Protein AF-A0A5S3SYZ6-F1 (afdb_monomer_lite)

Radius of gyration: 11.72 Å; chains: 1; bounding box: 31×26×21 Å

pLDDT: mean 95.32, std 3.15, range [79.56, 98.19]

Sequence (70 aa):
TVGEIINTWAPPHENNTTAYINSVASKLGVEPETRISRQEYPELIAAIILHENGRQPYTMDTINAGVALA

Structure (mmCIF, N/CA/C/O backbone):
data_AF-A0A5S3SYZ6-F1
#
_entry.id   AF-A0A5S3SYZ6-F1
#
loop_
_atom_site.group_PDB
_atom_site.id
_atom_site.type_symbol
_atom_site.label_atom_id
_atom_site.label_alt_id
_atom_site.label_comp_id
_atom_site.label_asym_id
_atom_site.label_entity_id
_atom_site.label_seq_id
_atom_site.pdbx_PDB_ins_code
_atom_site.Cartn_x
_atom_site.Cartn_y
_atom_site.Cartn_z
_atom_site.occupancy
_atom_site.B_iso_or_equiv
_atom_site.auth_seq_id
_atom_site.auth_comp_id
_atom_site.auth_asym_id
_atom_site.auth_atom_id
_atom_site.pdbx_PDB_model_num
ATOM 1 N N . THR A 1 1 ? -0.225 4.449 8.917 1.00 94.62 1 THR A N 1
ATOM 2 C CA . THR A 1 1 ? -0.359 5.274 7.700 1.00 94.62 1 THR A CA 1
ATOM 3 C C . THR A 1 1 ? 0.132 4.474 6.510 1.00 94.62 1 THR A C 1
ATOM 5 O O . THR A 1 1 ? 0.665 3.389 6.734 1.00 94.62 1 THR A O 1
ATOM 8 N N . VAL A 1 2 ? -0.021 4.954 5.270 1.00 95.25 2 VAL A N 1
ATOM 9 C CA . VAL A 1 2 ? 0.623 4.299 4.110 1.00 95.25 2 VAL A CA 1
ATOM 10 C C . VAL A 1 2 ? 2.123 4.149 4.372 1.00 95.25 2 VAL A C 1
ATOM 12 O O . VAL A 1 2 ? 2.663 3.053 4.244 1.00 95.25 2 VAL A O 1
ATOM 15 N N . GLY A 1 3 ? 2.763 5.217 4.859 1.00 94.50 3 GLY A N 1
ATOM 16 C CA . GLY A 1 3 ? 4.175 5.216 5.234 1.00 94.50 3 GLY A CA 1
ATOM 17 C C . GLY A 1 3 ? 4.557 4.119 6.229 1.00 94.50 3 GLY A C 1
ATOM 18 O O . GLY A 1 3 ? 5.493 3.364 5.982 1.00 94.50 3 GLY A O 1
ATOM 19 N N . GLU A 1 4 ? 3.837 4.001 7.345 1.00 95.88 4 GLU A N 1
ATOM 20 C CA . GLU A 1 4 ? 4.132 2.994 8.379 1.00 95.88 4 GLU A CA 1
ATOM 21 C C . GLU A 1 4 ? 3.953 1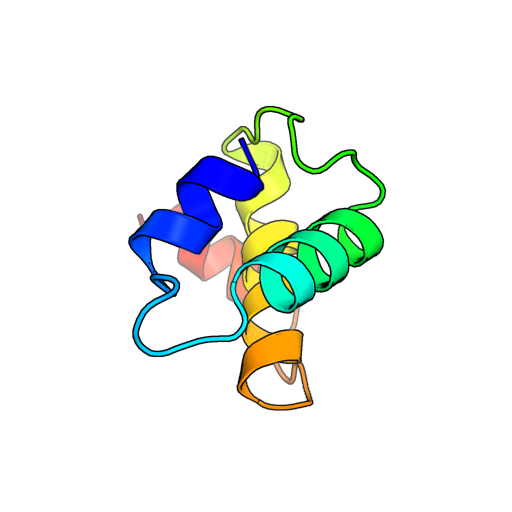.560 7.865 1.00 95.88 4 GLU A C 1
ATOM 23 O O . GLU A 1 4 ? 4.775 0.688 8.157 1.00 95.88 4 GLU A O 1
ATOM 28 N N . ILE A 1 5 ? 2.900 1.319 7.074 1.00 95.38 5 ILE A N 1
ATOM 29 C CA . ILE A 1 5 ? 2.630 -0.010 6.524 1.00 95.38 5 ILE A CA 1
ATOM 30 C C . ILE A 1 5 ? 3.753 -0.398 5.563 1.00 95.38 5 ILE A C 1
ATOM 32 O O . ILE A 1 5 ? 4.379 -1.435 5.757 1.00 95.38 5 ILE A O 1
ATOM 36 N N . ILE A 1 6 ? 4.071 0.446 4.579 1.00 95.88 6 ILE A N 1
ATOM 37 C CA . ILE A 1 6 ? 5.114 0.134 3.593 1.00 95.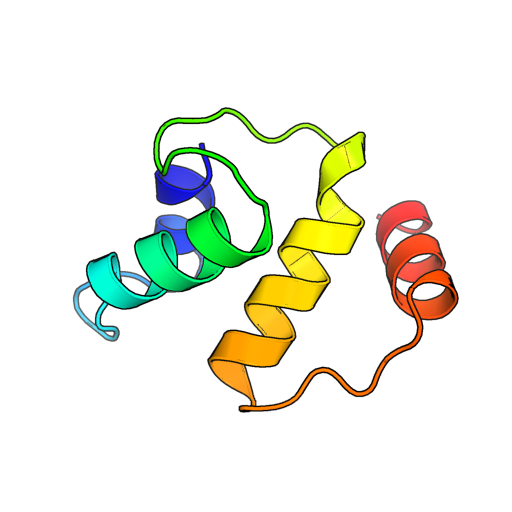88 6 ILE A CA 1
ATOM 38 C C . ILE A 1 6 ? 6.490 -0.002 4.253 1.00 95.88 6 ILE A C 1
ATOM 40 O O . ILE A 1 6 ? 7.215 -0.928 3.916 1.00 95.88 6 ILE A O 1
ATOM 44 N N . ASN A 1 7 ? 6.836 0.819 5.251 1.00 94.38 7 ASN A N 1
ATOM 45 C CA . ASN A 1 7 ? 8.105 0.666 5.982 1.00 94.38 7 ASN A CA 1
ATOM 46 C C . ASN A 1 7 ? 8.244 -0.689 6.695 1.00 94.38 7 ASN A C 1
ATOM 48 O O . ASN A 1 7 ? 9.363 -1.161 6.881 1.00 94.38 7 ASN A O 1
ATOM 52 N N . THR A 1 8 ? 7.130 -1.309 7.095 1.00 92.94 8 THR A N 1
ATOM 53 C CA . THR A 1 8 ? 7.142 -2.627 7.746 1.00 92.94 8 THR A CA 1
ATOM 54 C C . THR A 1 8 ? 7.51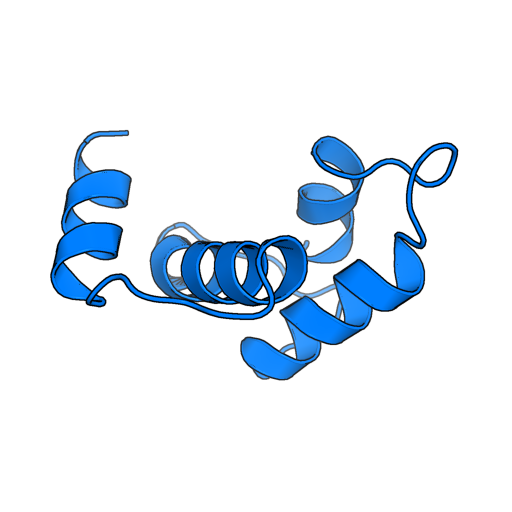2 -3.742 6.762 1.00 92.94 8 THR A C 1
ATOM 56 O O . THR A 1 8 ? 8.174 -4.699 7.152 1.00 92.94 8 THR A O 1
ATOM 59 N N . TRP A 1 9 ? 7.116 -3.614 5.490 1.00 89.50 9 TRP A N 1
ATOM 60 C CA . TRP A 1 9 ? 7.332 -4.636 4.454 1.00 89.50 9 TRP A CA 1
ATOM 61 C C . TRP A 1 9 ? 8.527 -4.347 3.534 1.00 89.50 9 TRP A C 1
ATOM 63 O O . TRP A 1 9 ? 9.121 -5.278 3.005 1.00 89.50 9 TRP A O 1
ATOM 73 N N . ALA A 1 10 ? 8.887 -3.075 3.355 1.00 91.19 10 ALA A N 1
ATOM 74 C CA . ALA A 1 10 ? 9.945 -2.612 2.463 1.00 91.19 10 ALA A CA 1
ATOM 75 C C . ALA A 1 10 ? 10.822 -1.561 3.167 1.00 91.19 10 ALA A C 1
ATOM 77 O O . ALA A 1 10 ? 10.684 -0.356 2.919 1.00 91.19 10 ALA A O 1
ATOM 78 N N . PRO A 1 11 ? 11.720 -1.983 4.072 1.00 90.50 11 PRO A N 1
ATOM 79 C CA . PRO A 1 11 ? 12.553 -1.067 4.838 1.00 90.50 11 PRO A CA 1
ATOM 80 C C . PRO A 1 11 ? 13.622 -0.380 3.958 1.00 90.50 11 PRO A C 1
ATOM 82 O O . PRO A 1 11 ? 14.094 -0.956 2.972 1.00 90.50 11 PRO A O 1
ATOM 85 N N . PRO A 1 12 ? 14.070 0.836 4.329 1.00 88.94 12 PRO A N 1
ATOM 86 C CA . PRO A 1 12 ? 14.879 1.709 3.463 1.00 88.94 12 PRO A CA 1
ATOM 87 C C . PRO A 1 12 ? 16.323 1.256 3.232 1.00 88.94 12 PRO A C 1
ATOM 89 O O . PRO A 1 12 ? 17.025 1.844 2.415 1.00 88.94 12 PRO A O 1
ATOM 92 N N . HIS A 1 13 ? 16.790 0.234 3.950 1.00 88.31 13 HIS A N 1
ATOM 93 C CA . HIS A 1 13 ? 18.120 -0.338 3.730 1.00 88.31 13 HIS A CA 1
ATOM 94 C C . HIS A 1 13 ? 18.150 -1.340 2.563 1.00 88.31 13 HIS A C 1
ATOM 96 O O . HIS A 1 13 ? 19.227 -1.641 2.060 1.00 88.31 13 HIS A O 1
ATOM 102 N N . GLU A 1 14 ? 16.984 -1.819 2.119 1.00 86.94 14 GLU A N 1
ATOM 103 C CA . GLU A 1 14 ? 16.834 -2.763 1.000 1.00 86.94 14 GLU A CA 1
ATOM 104 C C . GLU A 1 14 ? 16.070 -2.156 -0.181 1.00 86.94 14 GLU A C 1
ATOM 106 O O . GLU A 1 14 ? 16.228 -2.601 -1.316 1.00 86.94 14 GLU A O 1
ATOM 111 N N . ASN A 1 15 ? 15.257 -1.125 0.066 1.00 89.62 15 ASN A N 1
ATOM 112 C CA . ASN A 1 15 ? 14.320 -0.584 -0.909 1.00 89.62 15 ASN A CA 1
ATOM 113 C C . ASN A 1 15 ?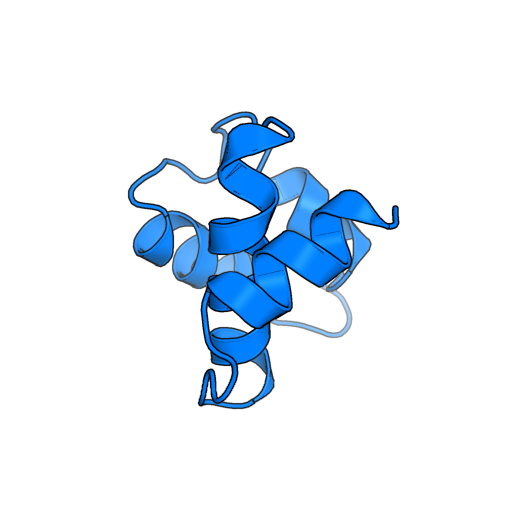 14.399 0.941 -0.991 1.00 89.62 15 ASN A C 1
ATOM 115 O O . ASN A 1 15 ? 14.746 1.626 -0.030 1.00 89.62 15 ASN A O 1
ATOM 119 N N . ASN A 1 16 ? 13.970 1.503 -2.124 1.00 92.12 16 ASN A N 1
ATOM 120 C CA . ASN A 1 16 ? 13.651 2.928 -2.198 1.00 92.12 16 ASN A CA 1
ATOM 121 C C . ASN A 1 16 ? 12.267 3.179 -1.575 1.00 92.12 16 ASN A C 1
ATOM 123 O O . ASN A 1 16 ? 11.278 3.411 -2.274 1.00 92.12 16 ASN A O 1
ATOM 127 N N . THR A 1 17 ? 12.197 3.098 -0.246 1.00 94.06 17 THR A N 1
ATOM 128 C CA . THR A 1 17 ? 10.937 3.135 0.509 1.00 94.06 17 THR A CA 1
ATOM 129 C C . THR A 1 17 ? 10.143 4.414 0.269 1.00 94.06 17 THR A C 1
ATOM 131 O O . THR A 1 17 ? 8.923 4.362 0.169 1.00 94.06 17 THR A O 1
ATOM 134 N N . THR A 1 18 ? 10.803 5.561 0.087 1.00 94.56 18 THR A N 1
ATOM 135 C CA . THR A 1 18 ? 10.115 6.817 -0.246 1.00 94.56 18 THR A CA 1
ATOM 136 C C . THR A 1 18 ? 9.406 6.731 -1.598 1.00 94.56 18 THR A C 1
ATOM 138 O O . THR A 1 18 ? 8.244 7.123 -1.709 1.00 94.56 18 THR A O 1
ATOM 141 N N . ALA A 1 19 ? 10.066 6.189 -2.628 1.00 94.81 19 ALA A N 1
ATOM 142 C CA . ALA A 1 19 ? 9.434 5.994 -3.934 1.00 94.81 19 ALA A CA 1
ATOM 143 C C . ALA A 1 19 ? 8.267 4.998 -3.860 1.00 94.81 19 ALA A C 1
ATOM 145 O O . ALA A 1 19 ? 7.240 5.210 -4.508 1.00 94.81 19 ALA A O 1
ATOM 146 N N . TYR A 1 20 ? 8.395 3.957 -3.036 1.00 96.44 20 TYR A N 1
ATOM 147 C CA . TYR A 1 20 ? 7.332 2.988 -2.790 1.00 96.44 20 TYR A CA 1
ATOM 148 C C . TYR A 1 20 ? 6.115 3.648 -2.132 1.00 96.44 20 TYR A C 1
ATOM 150 O O . TYR A 1 20 ? 5.015 3.614 -2.687 1.00 96.44 20 TYR A O 1
ATOM 158 N N . ILE A 1 21 ? 6.313 4.331 -1.004 1.00 97.31 21 ILE A N 1
ATOM 159 C CA . ILE A 1 21 ? 5.245 5.035 -0.285 1.00 97.31 21 ILE A CA 1
ATOM 160 C C . ILE A 1 21 ? 4.499 5.984 -1.226 1.00 97.31 21 ILE A C 1
ATOM 162 O O . ILE A 1 21 ? 3.274 5.925 -1.299 1.00 97.31 21 ILE A O 1
ATOM 166 N N . ASN A 1 22 ? 5.228 6.792 -2.000 1.00 96.94 22 ASN A N 1
ATOM 167 C CA . ASN A 1 22 ? 4.629 7.732 -2.947 1.00 96.94 22 ASN A CA 1
ATOM 168 C C . ASN A 1 22 ? 3.850 7.020 -4.060 1.00 96.94 22 ASN A C 1
ATOM 170 O O . ASN A 1 22 ? 2.766 7.462 -4.442 1.00 96.94 22 ASN A O 1
ATOM 174 N N . SER A 1 23 ? 4.378 5.905 -4.573 1.00 96.81 23 SER A N 1
ATOM 175 C CA . SER A 1 23 ? 3.710 5.103 -5.598 1.00 96.81 23 SER A CA 1
ATOM 176 C C . SER A 1 23 ? 2.388 4.527 -5.088 1.00 96.81 23 SER A C 1
ATOM 178 O O . SER A 1 23 ? 1.370 4.658 -5.766 1.00 96.81 23 SER A O 1
ATOM 180 N N . VAL A 1 24 ? 2.381 3.949 -3.886 1.00 97.38 24 VAL A N 1
ATOM 181 C CA . VAL A 1 24 ? 1.179 3.363 -3.276 1.00 97.38 24 VAL A CA 1
ATOM 182 C C . VAL A 1 24 ? 0.170 4.444 -2.897 1.00 97.38 24 VAL A C 1
ATOM 184 O O . VAL A 1 24 ? -0.990 4.343 -3.288 1.00 97.38 24 VAL A O 1
ATOM 187 N N . ALA A 1 25 ? 0.599 5.508 -2.215 1.00 97.56 25 ALA A N 1
ATOM 188 C CA . ALA A 1 25 ? -0.271 6.619 -1.821 1.00 97.56 25 ALA A CA 1
ATOM 189 C C . ALA A 1 25 ? -0.966 7.251 -3.042 1.00 97.56 25 ALA A C 1
ATOM 191 O O . ALA A 1 25 ? -2.187 7.414 -3.056 1.00 97.56 25 ALA A O 1
ATOM 192 N N . SER A 1 26 ? -0.213 7.472 -4.128 1.00 97.19 26 SER A N 1
ATOM 193 C CA . SER A 1 26 ? -0.755 7.974 -5.395 1.00 97.19 26 SER A CA 1
ATOM 194 C C . SER A 1 26 ? -1.802 7.040 -6.010 1.00 97.19 26 SER A C 1
ATOM 196 O O . SER A 1 26 ? -2.794 7.522 -6.554 1.00 97.19 26 SER A O 1
ATOM 198 N N . LYS A 1 27 ? -1.624 5.716 -5.920 1.00 96.00 27 LYS A N 1
ATOM 199 C CA . LYS A 1 27 ? -2.612 4.746 -6.426 1.00 96.00 27 LYS A CA 1
ATOM 200 C C . LYS A 1 27 ? -3.885 4.700 -5.592 1.00 96.00 27 LYS A C 1
ATOM 202 O O . LYS A 1 27 ? -4.945 4.448 -6.154 1.00 96.00 27 LYS A O 1
ATOM 207 N N . LEU A 1 28 ? -3.779 4.959 -4.294 1.00 96.00 28 LEU A N 1
ATOM 208 C CA . LEU A 1 28 ? -4.924 5.012 -3.387 1.00 96.00 28 LEU A CA 1
ATOM 209 C C . LEU A 1 28 ? -5.628 6.377 -3.417 1.00 96.00 28 LEU A C 1
ATOM 211 O O . LEU A 1 28 ? -6.742 6.491 -2.919 1.00 96.00 28 LEU A O 1
ATOM 215 N N . GLY A 1 29 ? -5.005 7.407 -4.001 1.00 96.94 29 GLY A N 1
ATOM 216 C CA . GLY A 1 29 ? -5.545 8.768 -4.011 1.00 96.94 29 GLY A CA 1
ATOM 217 C C . GLY A 1 29 ? -5.520 9.428 -2.630 1.00 96.94 29 GLY A C 1
ATOM 218 O O . GLY A 1 29 ? -6.403 10.222 -2.314 1.00 96.94 29 GLY A O 1
ATOM 219 N N . VAL A 1 30 ? -4.534 9.074 -1.803 1.00 97.00 30 VAL A N 1
ATOM 220 C CA . VAL A 1 30 ? -4.377 9.555 -0.424 1.00 97.00 30 VAL A CA 1
ATOM 221 C C . VAL A 1 30 ? -2.963 10.086 -0.190 1.00 97.00 30 VAL A C 1
ATOM 223 O O . VAL A 1 30 ? -2.061 9.842 -0.991 1.00 97.00 30 VAL A O 1
ATOM 226 N N . GLU A 1 31 ? -2.755 10.780 0.927 1.00 97.38 31 GLU A N 1
ATOM 227 C CA . GLU A 1 31 ? -1.427 11.239 1.337 1.00 97.38 31 GLU A CA 1
ATOM 228 C C . GLU A 1 31 ? -0.637 10.103 2.025 1.00 97.38 31 GLU A C 1
ATOM 230 O O . GLU A 1 31 ? -1.236 9.212 2.642 1.00 97.38 31 GLU A O 1
ATOM 235 N N . PRO A 1 32 ? 0.708 10.116 1.986 1.00 96.81 32 PRO A N 1
ATOM 236 C CA . PRO A 1 32 ? 1.554 9.144 2.693 1.00 96.81 32 PRO A CA 1
ATOM 237 C C . PRO A 1 32 ? 1.225 8.969 4.187 1.00 96.81 32 PRO A C 1
ATOM 239 O O . PRO A 1 32 ? 1.340 7.869 4.746 1.00 96.81 32 PRO A O 1
ATOM 242 N N . GLU A 1 33 ? 0.789 10.046 4.839 1.00 97.44 33 GLU A N 1
ATOM 243 C CA . GLU A 1 33 ? 0.419 10.113 6.253 1.00 97.44 33 GLU A CA 1
ATOM 244 C C . GLU A 1 33 ? -1.034 9.688 6.514 1.00 97.44 33 GLU A C 1
ATOM 246 O O . GLU A 1 33 ? -1.448 9.569 7.672 1.00 97.44 33 GLU A O 1
ATOM 251 N N . THR A 1 34 ? -1.829 9.414 5.476 1.00 97.00 34 THR A N 1
ATOM 252 C CA . THR A 1 34 ? -3.211 8.961 5.641 1.00 97.00 34 THR A CA 1
ATOM 253 C C . THR A 1 34 ? -3.247 7.604 6.349 1.00 97.00 34 THR A C 1
ATOM 255 O O . THR A 1 34 ? -2.497 6.671 6.038 1.00 97.00 34 THR A O 1
ATOM 258 N N . ARG A 1 35 ? -4.118 7.489 7.360 1.00 96.62 35 ARG A N 1
ATOM 259 C CA . ARG A 1 35 ? -4.393 6.220 8.043 1.00 96.62 35 ARG A CA 1
ATOM 260 C C . ARG A 1 35 ? -5.261 5.341 7.152 1.00 96.62 35 ARG A C 1
ATOM 262 O O . ARG A 1 35 ? -6.273 5.801 6.645 1.00 96.62 35 ARG A O 1
ATOM 269 N N . ILE A 1 36 ? -4.862 4.083 7.022 1.00 95.81 36 ILE A N 1
ATOM 270 C CA . ILE A 1 36 ? -5.563 3.069 6.237 1.00 95.81 36 ILE A CA 1
ATOM 271 C C . ILE A 1 36 ? -6.362 2.196 7.202 1.00 95.81 36 ILE A C 1
ATOM 273 O O . ILE A 1 36 ? -5.820 1.725 8.207 1.00 95.81 36 ILE A O 1
ATOM 277 N N . SER A 1 37 ? -7.641 1.998 6.910 1.00 95.25 37 SER A N 1
ATOM 278 C CA . SER A 1 37 ? -8.528 1.085 7.618 1.00 95.25 37 SER A CA 1
ATOM 279 C C . SER A 1 37 ? -8.695 -0.217 6.829 1.00 95.25 37 SER A C 1
ATOM 281 O O . SER A 1 37 ? -8.238 -0.345 5.695 1.00 95.25 37 SER A O 1
ATOM 283 N N . ARG A 1 38 ? -9.385 -1.201 7.418 1.00 93.69 38 ARG A N 1
ATOM 284 C CA . ARG A 1 38 ? -9.662 -2.484 6.751 1.00 93.69 38 ARG A CA 1
ATOM 285 C C . ARG A 1 38 ? -10.436 -2.312 5.436 1.00 93.69 38 ARG A C 1
ATOM 287 O O . ARG A 1 38 ? -10.343 -3.181 4.578 1.00 93.69 38 ARG A O 1
ATOM 294 N N . GLN A 1 39 ? -11.180 -1.214 5.282 1.00 95.00 39 GLN A N 1
ATOM 295 C CA . GLN A 1 39 ? -11.944 -0.922 4.068 1.00 95.00 39 GLN A CA 1
ATOM 296 C C . GLN A 1 39 ? -11.032 -0.652 2.868 1.00 95.00 39 GLN A C 1
ATOM 298 O O . GLN A 1 39 ? -11.379 -1.065 1.773 1.00 95.00 39 GLN A O 1
ATOM 303 N N . GLU A 1 40 ? -9.858 -0.047 3.079 1.00 96.50 40 GLU A N 1
ATOM 304 C CA . GLU A 1 40 ? -8.898 0.277 2.012 1.00 96.50 40 GLU A CA 1
ATOM 305 C C . GLU A 1 40 ? -7.837 -0.819 1.790 1.00 96.50 40 GLU A C 1
ATOM 307 O O . GLU A 1 40 ? -6.921 -0.659 0.981 1.00 96.50 40 GLU A O 1
ATOM 312 N N . TYR A 1 41 ? -7.894 -1.931 2.533 1.00 96.44 41 TYR A N 1
ATOM 313 C CA . TYR A 1 41 ? -6.927 -3.026 2.383 1.00 96.44 41 TYR A CA 1
ATOM 314 C C . TYR A 1 41 ? -6.922 -3.649 0.983 1.00 96.44 41 TYR A C 1
ATOM 316 O O . TYR A 1 41 ? -5.825 -3.917 0.486 1.00 96.44 41 TYR A O 1
ATOM 324 N N . PRO A 1 42 ? -8.071 -3.877 0.316 1.00 97.81 42 PRO A N 1
ATOM 325 C CA . PRO A 1 42 ? -8.066 -4.414 -1.038 1.00 97.81 42 PRO A CA 1
ATOM 326 C C . PRO A 1 42 ? -7.292 -3.529 -2.025 1.00 97.81 42 PRO A C 1
ATOM 328 O O . PRO A 1 42 ? -6.446 -4.021 -2.774 1.00 97.81 42 PRO A O 1
ATOM 331 N N . GLU A 1 43 ? -7.524 -2.219 -1.994 1.00 97.69 43 GLU A N 1
ATOM 332 C CA . GLU A 1 43 ? -6.859 -1.233 -2.848 1.00 97.69 43 GLU A CA 1
ATOM 333 C C . GLU A 1 43 ? -5.373 -1.105 -2.501 1.00 97.69 43 GLU A C 1
ATOM 335 O O . GLU A 1 43 ? -4.528 -1.066 -3.400 1.00 97.69 43 GLU A O 1
ATOM 340 N N . LEU A 1 44 ? -5.036 -1.110 -1.206 1.00 97.50 44 LEU A N 1
ATOM 341 C CA . LEU A 1 44 ? -3.654 -1.125 -0.724 1.00 97.50 44 LEU A CA 1
ATOM 342 C C . LEU A 1 44 ? -2.881 -2.332 -1.268 1.00 97.50 44 LEU A C 1
ATOM 344 O O . LEU A 1 44 ? -1.788 -2.176 -1.814 1.00 97.50 44 LEU A O 1
ATOM 348 N N . ILE A 1 45 ? -3.454 -3.529 -1.149 1.00 97.06 45 ILE A N 1
ATOM 349 C CA . ILE A 1 45 ? -2.838 -4.773 -1.623 1.00 97.06 45 ILE A CA 1
ATOM 350 C C . ILE A 1 45 ? -2.687 -4.747 -3.145 1.00 97.06 45 ILE A C 1
ATOM 352 O O . ILE A 1 45 ? -1.630 -5.111 -3.661 1.00 97.06 45 ILE A O 1
ATOM 356 N N . ALA A 1 46 ? -3.699 -4.276 -3.878 1.00 98.00 46 ALA A N 1
ATOM 357 C CA . ALA A 1 46 ? -3.612 -4.123 -5.328 1.00 98.00 46 ALA A CA 1
ATOM 358 C C . ALA A 1 46 ? -2.453 -3.195 -5.738 1.00 98.00 46 ALA A C 1
ATOM 360 O O . ALA A 1 46 ? -1.682 -3.530 -6.643 1.00 98.00 46 ALA A O 1
ATOM 361 N N . ALA A 1 47 ? -2.299 -2.057 -5.055 1.00 97.69 47 ALA A N 1
ATOM 362 C CA . ALA A 1 47 ? -1.228 -1.097 -5.313 1.00 97.69 47 ALA A CA 1
ATOM 363 C C . ALA A 1 47 ? 0.164 -1.668 -4.999 1.00 97.69 47 ALA A C 1
ATOM 365 O O . ALA A 1 47 ? 1.089 -1.484 -5.789 1.00 97.69 47 ALA A O 1
ATOM 366 N N . ILE A 1 48 ? 0.296 -2.405 -3.894 1.00 96.56 48 ILE A N 1
ATOM 367 C CA . ILE A 1 48 ? 1.526 -3.116 -3.515 1.00 96.56 48 ILE A CA 1
ATOM 368 C C . ILE A 1 48 ? 1.905 -4.150 -4.581 1.00 96.56 48 ILE A C 1
ATOM 370 O O . ILE A 1 48 ? 3.017 -4.120 -5.100 1.00 96.56 48 ILE A O 1
AT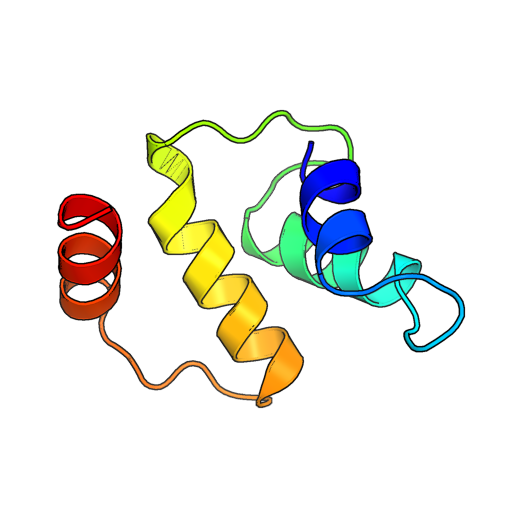OM 374 N N . ILE A 1 49 ? 0.968 -5.013 -4.995 1.00 97.12 49 ILE A N 1
ATOM 375 C CA . ILE A 1 49 ? 1.225 -6.037 -6.022 1.00 97.12 49 ILE A CA 1
ATOM 376 C C . ILE A 1 49 ? 1.693 -5.390 -7.329 1.00 97.12 49 ILE A C 1
ATOM 378 O O . ILE A 1 49 ? 2.639 -5.883 -7.949 1.00 97.12 49 ILE A O 1
ATOM 382 N N . LEU A 1 50 ? 1.053 -4.286 -7.731 1.00 97.06 50 LEU A N 1
ATOM 383 C CA . LEU A 1 50 ? 1.439 -3.526 -8.916 1.00 97.06 50 LEU A CA 1
ATOM 384 C C . LEU A 1 50 ? 2.864 -2.976 -8.806 1.00 97.06 50 LEU A C 1
ATOM 386 O O . LEU A 1 50 ? 3.605 -3.061 -9.783 1.00 97.06 50 LEU A O 1
ATOM 390 N N . HIS A 1 51 ? 3.228 -2.411 -7.653 1.00 95.38 51 HIS A N 1
ATOM 391 C CA . HIS A 1 51 ? 4.555 -1.846 -7.421 1.00 95.38 51 HIS A CA 1
ATOM 392 C C . HIS A 1 51 ? 5.641 -2.926 -7.506 1.00 95.38 51 HIS A C 1
ATOM 394 O O . HIS A 1 51 ? 6.594 -2.778 -8.263 1.00 95.38 51 HIS A O 1
ATOM 400 N N . GLU A 1 52 ? 5.441 -4.042 -6.803 1.00 93.56 52 GLU A N 1
ATOM 401 C CA . GLU A 1 52 ? 6.405 -5.147 -6.710 1.00 93.56 52 GLU A CA 1
ATOM 402 C C . GLU A 1 52 ? 6.609 -5.884 -8.036 1.00 93.56 52 GLU A C 1
ATOM 404 O O . GLU A 1 52 ? 7.720 -6.246 -8.411 1.00 93.56 52 GLU A O 1
ATOM 409 N N . ASN A 1 53 ? 5.519 -6.135 -8.761 1.00 95.44 53 ASN A N 1
ATOM 410 C CA . ASN A 1 53 ? 5.543 -7.029 -9.919 1.00 95.44 53 ASN A CA 1
ATOM 411 C C . ASN A 1 53 ? 5.478 -6.279 -11.256 1.00 95.44 53 ASN A C 1
ATOM 413 O O . ASN A 1 53 ? 5.451 -6.910 -12.315 1.00 95.44 53 ASN A O 1
ATOM 417 N N . GLY A 1 54 ? 5.336 -4.950 -11.228 1.00 96.19 54 GLY A N 1
ATOM 418 C CA . GLY A 1 54 ? 5.040 -4.122 -12.403 1.00 96.19 54 GLY A CA 1
ATOM 419 C C . GLY A 1 54 ? 3.649 -4.359 -13.011 1.00 96.19 54 GLY A C 1
ATOM 420 O O . GLY A 1 54 ? 3.281 -3.712 -13.991 1.00 96.19 54 GLY A O 1
ATOM 421 N N . ARG A 1 55 ? 2.859 -5.285 -12.453 1.00 96.44 55 ARG A N 1
ATOM 422 C CA . ARG A 1 55 ? 1.493 -5.615 -12.877 1.00 96.44 55 ARG A CA 1
ATOM 423 C C . ARG A 1 55 ? 0.665 -6.103 -11.696 1.00 96.44 55 ARG A C 1
ATOM 425 O O . ARG A 1 55 ? 1.182 -6.770 -10.807 1.00 96.44 55 ARG A O 1
ATOM 432 N N . GLN A 1 56 ? -0.637 -5.850 -11.744 1.00 97.25 56 GLN A N 1
ATOM 433 C CA . GLN A 1 56 ? -1.618 -6.401 -10.816 1.00 97.25 56 GLN A CA 1
ATOM 434 C C . GLN A 1 56 ? -2.540 -7.320 -11.638 1.00 97.25 56 GLN A C 1
ATOM 436 O O . GLN A 1 56 ? -3.293 -6.823 -12.470 1.00 97.25 56 GLN A O 1
ATOM 441 N N . PRO A 1 57 ? -2.391 -8.656 -11.539 1.00 97.44 57 PRO A N 1
ATOM 442 C CA . PRO A 1 57 ? -3.135 -9.589 -12.388 1.00 97.44 57 PRO A CA 1
ATOM 443 C C . PRO A 1 57 ? -4.421 -10.122 -11.737 1.00 97.44 57 PRO A C 1
ATOM 445 O O . PRO A 1 57 ? -5.150 -10.879 -12.374 1.00 97.44 57 PRO A O 1
ATOM 448 N N . TYR A 1 58 ? -4.678 -9.798 -10.467 1.00 97.88 58 TYR A N 1
ATOM 449 C CA . TYR A 1 58 ? -5.792 -10.366 -9.711 1.00 97.88 58 TYR A CA 1
ATOM 450 C C . TYR A 1 58 ? -7.036 -9.493 -9.819 1.00 97.88 58 TYR A C 1
ATOM 452 O O . TYR A 1 58 ? -6.964 -8.271 -9.754 1.00 97.88 58 TYR A O 1
ATOM 460 N N . THR A 1 59 ? -8.207 -10.112 -9.898 1.00 98.19 59 THR A N 1
ATOM 461 C CA . THR A 1 59 ? -9.457 -9.353 -9.782 1.00 98.19 59 THR A CA 1
ATOM 462 C C . THR A 1 59 ? -9.613 -8.786 -8.370 1.00 98.19 59 THR A C 1
ATOM 464 O O . THR A 1 59 ? -9.099 -9.358 -7.401 1.00 98.19 59 THR A O 1
ATOM 467 N N . MET A 1 60 ? -10.362 -7.689 -8.234 1.00 97.25 60 MET A N 1
ATOM 468 C CA . MET A 1 60 ? -10.687 -7.154 -6.910 1.00 97.25 60 MET A CA 1
ATOM 469 C C . MET A 1 60 ? -11.481 -8.160 -6.076 1.00 97.25 60 MET A C 1
ATOM 471 O O . MET A 1 60 ? -11.270 -8.217 -4.873 1.00 97.25 60 MET A O 1
ATOM 475 N N . ASP A 1 61 ? -12.315 -9.009 -6.681 1.00 98.00 61 ASP A N 1
ATOM 476 C CA . ASP A 1 61 ? -13.026 -10.073 -5.958 1.00 98.00 61 ASP A CA 1
ATOM 477 C C . ASP A 1 61 ? -12.055 -11.068 -5.313 1.00 98.00 61 ASP A C 1
ATOM 479 O O . ASP A 1 61 ? -12.219 -11.439 -4.151 1.00 98.00 61 ASP A O 1
ATOM 483 N N . THR A 1 62 ? -10.996 -11.458 -6.033 1.00 98.19 62 THR A N 1
ATOM 484 C CA . THR A 1 62 ? -9.938 -12.325 -5.493 1.00 98.19 62 THR A CA 1
ATOM 485 C C . THR A 1 62 ? -9.233 -11.669 -4.309 1.00 98.19 62 THR A C 1
ATOM 487 O O . THR A 1 62 ? -9.025 -12.318 -3.283 1.00 98.19 62 THR A O 1
ATOM 490 N N . ILE A 1 63 ? -8.878 -10.386 -4.428 1.00 97.81 63 ILE A N 1
ATOM 491 C CA . ILE A 1 63 ? -8.219 -9.661 -3.335 1.00 97.81 63 ILE A CA 1
ATOM 492 C C . ILE A 1 63 ? -9.159 -9.525 -2.133 1.00 97.81 63 ILE A C 1
ATOM 494 O O . ILE A 1 63 ? -8.752 -9.814 -1.010 1.00 97.81 63 ILE A O 1
ATOM 498 N N . ASN A 1 64 ? -10.416 -9.141 -2.359 1.00 97.56 64 ASN A N 1
ATOM 499 C CA . ASN A 1 64 ? -11.427 -9.005 -1.312 1.00 97.56 64 ASN A CA 1
ATOM 500 C C . ASN A 1 64 ? -11.645 -10.320 -0.559 1.00 97.56 64 ASN A C 1
ATOM 502 O O . ASN A 1 64 ? -11.667 -10.328 0.672 1.00 97.56 64 ASN A O 1
ATOM 506 N N . ALA A 1 65 ? -11.744 -11.441 -1.279 1.00 97.38 65 ALA A N 1
ATOM 507 C CA . ALA A 1 65 ? -11.838 -12.760 -0.665 1.00 97.38 65 ALA A CA 1
ATOM 508 C C . ALA A 1 65 ? -10.608 -13.068 0.208 1.00 97.38 65 ALA A C 1
ATOM 510 O O . ALA A 1 65 ? -10.761 -13.552 1.325 1.00 97.38 65 ALA A O 1
ATOM 511 N N . GLY A 1 66 ? -9.400 -12.727 -0.256 1.00 95.56 66 GLY A N 1
ATOM 512 C CA . GLY A 1 66 ? -8.172 -12.866 0.532 1.00 95.56 66 GLY A CA 1
ATOM 513 C C . GLY A 1 66 ? -8.178 -12.027 1.815 1.00 95.56 66 GLY A C 1
ATOM 514 O O . GLY A 1 66 ? -7.868 -12.542 2.885 1.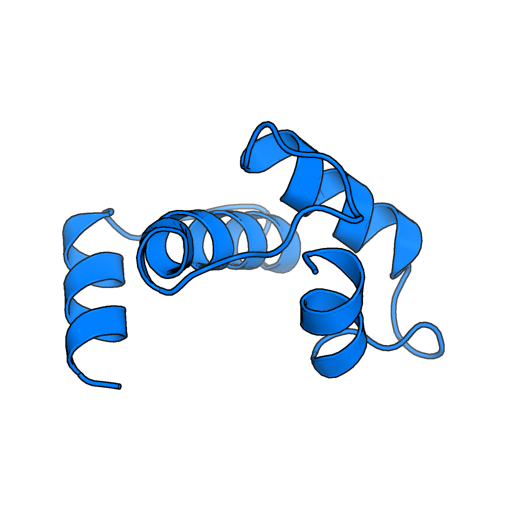00 95.56 66 GLY A O 1
ATOM 515 N N . VAL A 1 67 ? -8.596 -10.759 1.734 1.00 95.50 67 VAL A N 1
ATOM 516 C CA . VAL A 1 67 ? -8.716 -9.851 2.895 1.00 95.50 67 VAL A CA 1
ATOM 517 C C . VAL A 1 67 ? -9.772 -10.331 3.902 1.00 95.50 67 VAL A C 1
ATOM 519 O O . VAL A 1 67 ? -9.635 -10.110 5.109 1.00 95.50 67 VAL A O 1
ATOM 522 N N . ALA A 1 68 ? -10.836 -10.985 3.431 1.00 94.50 68 ALA A N 1
ATOM 523 C CA . ALA A 1 68 ? -11.901 -11.516 4.280 1.00 94.50 68 ALA A CA 1
ATOM 524 C C . ALA A 1 68 ? -11.493 -12.778 5.063 1.00 94.50 68 ALA A C 1
ATOM 526 O O . ALA A 1 68 ? -12.098 -13.065 6.094 1.00 94.50 68 ALA A O 1
ATOM 527 N N . LEU A 1 69 ? -10.485 -13.520 4.592 1.00 93.69 69 LEU A N 1
ATOM 528 C CA . LEU A 1 69 ? -9.963 -14.724 5.253 1.00 93.69 69 LEU A CA 1
ATOM 529 C C . LEU A 1 69 ? -8.926 -14.426 6.352 1.00 93.69 69 LEU A C 1
ATOM 531 O O . LEU A 1 69 ? -8.537 -15.349 7.069 1.00 93.69 69 LEU A O 1
ATOM 535 N N . ALA A 1 70 ? -8.473 -13.174 6.455 1.00 79.56 70 ALA A N 1
ATOM 536 C CA . ALA A 1 70 ? -7.484 -12.703 7.424 1.00 79.56 70 ALA A CA 1
ATOM 537 C C . ALA A 1 70 ? -8.100 -12.205 8.743 1.00 79.56 70 ALA A C 1
ATOM 539 O O . ALA A 1 70 ? -9.234 -11.652 8.735 1.00 79.56 70 ALA A O 1
#

Foldseek 3Di:
DLLVVLCVVPPVVRDPSVVLLVQLCVQLVHDSPDDDDLVCQLSSVQSNCCVVVVDRPDDSVVSVVVSVVD

Secondary structure (DSSP, 8-state):
-HHHHHHHHS-TTTS-HHHHHHHHHHHHTS-TTPPPPGGGHHHHHHHHHHHHHS---S-HHHHHHHHHT-